Protein AF-A0A093ZW93-F1 (afdb_monomer_lite)

Foldseek 3Di:
DKDKDWDWDQDPVRDTDIDIDIDPDPVVVPPPDPDDDDDDDDDDDDDDDDPPPPPPVVVVVVVVPPDPPPPPFPDFPKKKKWFALDAPNDHDTFDIDIDAEAPWDKFFGDRTWKMKIFTRDLTDDWKKKWFAADRHPDHTQDMWTDDRSDGMGMDTGPDTTGIMIIYGDD

Sequence (170 aa):
SPRYVAYYIKNDNSSFRLISRLFNSTTDFSQRHKINNRPYFLSPTPSFQSIKMLKLAALAALAALTSATVSLAERSGKHFANAYSANSCSGQVLATVHEFGCGGQCHRVSGGHSILLSQEGTGNPKPTAAYYSDENCQHHLGDAGIFKGEHSGCTNSRETFGSFYLYFNC

Structure (mmCIF, N/CA/C/O backbone):
data_AF-A0A093ZW93-F1
#
_entry.id   AF-A0A093ZW93-F1
#
loop_
_atom_site.group_PDB
_atom_site.id
_atom_site.type_symbol
_atom_site.label_atom_id
_atom_site.label_alt_id
_atom_site.label_comp_id
_atom_site.label_asym_id
_atom_site.label_entity_id
_atom_site.label_seq_id
_atom_site.pdbx_PDB_ins_code
_atom_site.Cartn_x
_atom_site.Cartn_y
_atom_site.Cartn_z
_atom_site.occupancy
_atom_site.B_iso_or_equiv
_atom_site.auth_seq_id
_atom_site.auth_comp_id
_atom_site.auth_asym_id
_atom_site.auth_atom_id
_atom_site.pdbx_PDB_model_num
ATOM 1 N N . SER A 1 1 ? -12.867 -24.048 64.614 1.00 50.19 1 SER A N 1
ATOM 2 C CA . SER A 1 1 ? -13.610 -23.031 63.843 1.00 50.19 1 SER A CA 1
ATOM 3 C C . SER A 1 1 ? -13.512 -23.333 62.359 1.00 50.19 1 SER A C 1
ATOM 5 O O . SER A 1 1 ? -12.392 -23.584 61.917 1.00 50.19 1 SER A O 1
ATOM 7 N N . PRO A 1 2 ? -14.630 -23.354 61.609 1.00 44.78 2 PRO A N 1
ATOM 8 C CA . PRO A 1 2 ? -14.613 -23.624 60.171 1.00 44.78 2 PRO A CA 1
ATOM 9 C C . PRO A 1 2 ? -13.798 -22.551 59.443 1.00 44.78 2 PRO A C 1
ATOM 11 O O . PRO A 1 2 ? -13.869 -21.369 59.791 1.00 44.78 2 PRO A O 1
ATOM 14 N N . ARG A 1 3 ? -12.991 -22.967 58.463 1.00 44.44 3 ARG A N 1
ATOM 15 C CA . ARG A 1 3 ? -12.182 -22.061 57.638 1.00 44.44 3 ARG A CA 1
ATOM 16 C C . ARG A 1 3 ? -12.727 -22.080 56.216 1.00 44.44 3 ARG A C 1
ATOM 18 O O . ARG A 1 3 ? -12.927 -23.144 55.636 1.00 44.44 3 ARG A O 1
ATOM 25 N N . TYR A 1 4 ? -12.970 -20.894 55.675 1.00 43.38 4 TYR A N 1
ATOM 26 C CA . TYR A 1 4 ? -13.423 -20.716 54.302 1.00 43.38 4 TYR A CA 1
ATOM 27 C C . TYR A 1 4 ? -12.218 -20.406 53.430 1.00 43.38 4 TYR A C 1
ATOM 29 O O . TYR A 1 4 ? -11.437 -19.509 53.745 1.00 43.38 4 TYR A O 1
ATOM 37 N N . VAL A 1 5 ? -12.081 -21.142 52.333 1.00 48.09 5 VAL A N 1
ATOM 38 C CA . VAL A 1 5 ? -11.111 -20.826 51.288 1.00 48.09 5 VAL A CA 1
ATOM 39 C C . VAL A 1 5 ? -11.896 -20.670 49.998 1.00 48.09 5 VAL A C 1
ATOM 41 O O . VAL A 1 5 ? -12.603 -21.586 49.577 1.00 48.09 5 VAL A O 1
ATOM 44 N N . ALA A 1 6 ? -11.806 -19.485 49.406 1.00 43.06 6 ALA A N 1
ATOM 45 C CA . ALA A 1 6 ? -12.348 -19.198 48.090 1.00 43.06 6 ALA A CA 1
ATOM 46 C C . ALA A 1 6 ? -11.188 -19.137 47.100 1.00 43.06 6 ALA A C 1
ATOM 48 O O . ALA A 1 6 ? -10.167 -18.507 47.376 1.00 43.06 6 ALA A O 1
ATOM 49 N N . TYR A 1 7 ? -11.349 -19.783 45.953 1.00 46.03 7 TYR A N 1
ATOM 50 C CA . TYR A 1 7 ? -10.421 -19.656 44.838 1.00 46.03 7 TYR A CA 1
ATOM 51 C C . TYR A 1 7 ? -11.191 -19.397 43.547 1.00 46.03 7 TYR A C 1
ATOM 53 O O . TYR A 1 7 ? -12.329 -19.840 43.368 1.00 46.03 7 TYR A O 1
ATOM 61 N N . TYR A 1 8 ? -10.544 -18.649 42.659 1.00 43.22 8 TYR A N 1
ATOM 62 C CA . TYR A 1 8 ? -11.042 -18.339 41.329 1.00 43.22 8 TYR A CA 1
ATOM 63 C C . TYR A 1 8 ? -10.338 -19.247 40.334 1.00 43.22 8 TYR A C 1
ATOM 65 O O . TYR A 1 8 ? -9.108 -19.291 40.295 1.00 43.22 8 TYR A O 1
ATOM 73 N N . ILE A 1 9 ? -11.116 -19.961 39.527 1.00 46.81 9 ILE A N 1
ATOM 74 C CA . ILE A 1 9 ? -10.581 -20.727 38.403 1.00 46.81 9 ILE A CA 1
ATOM 75 C C . ILE A 1 9 ? -10.874 -19.924 37.141 1.00 46.81 9 ILE A C 1
ATOM 77 O O . ILE A 1 9 ? -12.030 -19.583 36.872 1.00 46.81 9 ILE A O 1
ATOM 81 N N . LYS A 1 10 ? -9.813 -19.586 36.406 1.00 42.09 10 LYS A N 1
ATOM 82 C CA . LYS A 1 10 ? -9.896 -18.984 35.077 1.00 42.09 10 LYS A CA 1
ATOM 83 C C . LYS A 1 10 ? -10.025 -20.124 34.072 1.00 42.09 10 LYS A C 1
ATOM 85 O O . LYS A 1 10 ? -9.103 -20.924 33.960 1.00 42.09 10 LYS A O 1
ATOM 90 N N . ASN A 1 11 ? -11.153 -20.194 33.374 1.00 45.78 11 ASN A N 1
ATOM 91 C CA . ASN A 1 11 ? -11.301 -21.102 32.238 1.00 45.78 11 ASN A CA 1
ATOM 92 C C . ASN A 1 11 ? -10.850 -20.407 30.946 1.00 45.78 11 ASN A C 1
ATOM 94 O O . ASN A 1 11 ? -10.888 -19.177 30.860 1.00 45.78 11 ASN A O 1
ATOM 98 N N . ASP A 1 12 ? -10.487 -21.199 29.936 1.00 48.62 12 ASP A N 1
ATOM 99 C CA . ASP A 1 12 ? -9.911 -20.741 28.658 1.00 48.62 12 ASP A CA 1
ATOM 100 C C . ASP A 1 12 ? -10.808 -19.761 27.870 1.00 48.62 12 ASP A C 1
ATOM 102 O O . ASP A 1 12 ? -10.327 -19.023 27.018 1.00 48.62 12 ASP A O 1
ATOM 106 N N . ASN A 1 13 ? -12.088 -19.644 28.241 1.00 49.25 13 ASN A N 1
ATOM 107 C CA . ASN A 1 13 ? -13.048 -18.681 27.688 1.00 49.25 13 ASN A CA 1
ATOM 108 C C . ASN A 1 13 ? -13.221 -17.413 28.552 1.00 49.25 13 ASN A C 1
ATOM 110 O O . ASN A 1 13 ? -14.326 -16.877 28.657 1.00 49.25 13 ASN A O 1
ATOM 114 N N . SER A 1 14 ? -12.162 -16.947 29.222 1.00 47.00 14 SER A N 1
ATOM 115 C CA . SER A 1 14 ? -12.121 -15.680 29.989 1.00 47.00 14 SER A CA 1
ATOM 116 C C . SER A 1 14 ? -13.191 -15.512 31.080 1.00 47.00 14 SER A C 1
ATOM 118 O O . SER A 1 14 ? -13.454 -14.404 31.544 1.00 47.00 14 SER A O 1
ATOM 120 N N . SER A 1 15 ? -13.807 -16.605 31.525 1.00 40.78 15 SER A N 1
ATOM 121 C CA . SER A 1 15 ? -14.853 -16.603 32.547 1.00 40.78 15 SER A CA 1
ATOM 122 C C . SER A 1 15 ? -14.290 -17.124 33.868 1.00 40.78 15 SER A C 1
ATOM 124 O O . SER A 1 15 ? -13.656 -18.179 33.922 1.00 40.78 15 SER A O 1
ATOM 126 N N . PHE A 1 16 ? -14.523 -16.370 34.945 1.00 43.34 16 PHE A N 1
ATOM 127 C CA . PHE A 1 16 ? -14.142 -16.756 36.301 1.00 43.34 16 PHE A CA 1
ATOM 128 C C . PHE A 1 16 ? -15.340 -17.393 36.997 1.00 43.34 16 PHE A C 1
ATOM 130 O O . PHE A 1 16 ? -16.406 -16.783 37.095 1.00 43.34 16 PHE A O 1
ATOM 137 N N . ARG A 1 17 ? -15.172 -18.613 37.510 1.00 44.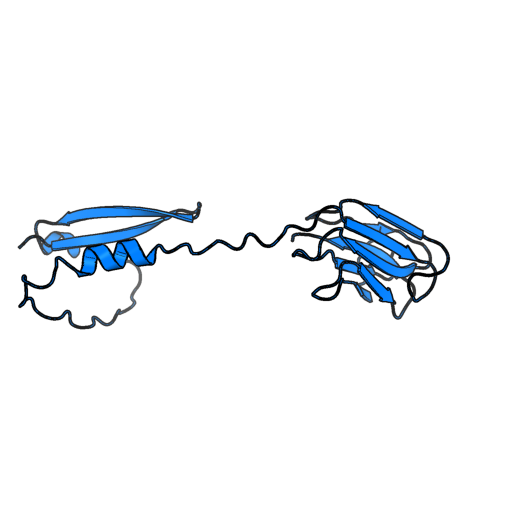94 17 ARG A N 1
ATOM 138 C CA . ARG A 1 17 ? -16.152 -19.222 38.418 1.00 44.94 17 ARG A CA 1
ATOM 139 C C . ARG A 1 17 ? -15.632 -19.147 39.847 1.00 44.94 17 ARG A C 1
ATOM 141 O O . ARG A 1 17 ? -14.532 -19.619 40.132 1.00 44.94 17 ARG A O 1
ATOM 148 N N . LEU A 1 18 ? -16.434 -18.559 40.735 1.00 40.31 18 LEU A N 1
ATOM 149 C CA . LEU A 1 18 ? -16.185 -18.579 42.172 1.00 40.31 18 LEU A CA 1
ATOM 150 C C . LEU A 1 18 ? -16.633 -19.933 42.724 1.00 40.31 18 LEU A C 1
ATOM 152 O O . LEU A 1 18 ? -17.807 -20.290 42.619 1.00 40.31 18 LEU A O 1
ATOM 156 N N . ILE A 1 19 ? -15.705 -20.675 43.323 1.00 48.56 19 ILE A N 1
ATOM 157 C CA . ILE A 1 19 ? -16.024 -21.898 44.056 1.00 48.56 19 ILE A CA 1
ATOM 158 C C . ILE A 1 19 ? -15.677 -21.653 45.519 1.00 48.56 19 ILE A C 1
ATOM 160 O O . ILE A 1 19 ? -14.513 -21.500 45.885 1.00 48.56 19 ILE A O 1
ATOM 164 N N . SER A 1 20 ? -16.701 -21.617 46.365 1.00 44.28 20 SER A N 1
ATOM 165 C CA . SER A 1 20 ? -16.546 -21.592 47.817 1.00 44.28 20 SER A CA 1
ATOM 166 C C . SER A 1 20 ? -16.817 -22.986 48.371 1.00 44.28 20 SER A C 1
ATOM 168 O O . SER A 1 20 ? -17.907 -23.527 48.172 1.00 44.28 20 SER A O 1
ATOM 170 N N . ARG A 1 21 ? -15.850 -23.567 49.088 1.00 49.59 21 ARG A N 1
ATOM 171 C CA . ARG A 1 21 ? -16.062 -24.793 49.871 1.00 49.59 21 ARG A CA 1
ATOM 172 C C . ARG A 1 21 ? -15.809 -24.540 51.351 1.00 49.59 21 ARG A C 1
ATOM 174 O O . ARG A 1 21 ? -14.867 -23.851 51.735 1.00 49.59 21 ARG A O 1
ATOM 181 N N . LEU A 1 22 ? -16.683 -25.126 52.161 1.00 44.44 22 LEU A N 1
ATOM 182 C CA . LEU A 1 22 ? -16.569 -25.204 53.609 1.00 44.44 22 LEU A CA 1
ATOM 183 C C . LEU A 1 22 ? -15.601 -26.329 53.975 1.00 44.44 22 LEU A C 1
ATOM 185 O O . LEU A 1 22 ? -15.840 -27.478 53.608 1.00 44.44 22 LEU A O 1
ATOM 189 N N . PHE A 1 23 ? -14.544 -26.006 54.719 1.00 51.88 23 PHE A N 1
ATOM 190 C CA . PHE A 1 23 ? -13.667 -27.005 55.325 1.00 51.88 23 PHE A CA 1
ATOM 191 C C . PHE A 1 23 ? -13.869 -27.006 56.842 1.00 51.88 23 PHE A C 1
ATOM 193 O O . PHE A 1 23 ? -13.701 -25.983 57.515 1.00 51.88 23 PHE A O 1
ATOM 200 N N . ASN A 1 24 ? -14.234 -28.170 57.384 1.00 43.81 24 ASN A N 1
ATOM 201 C CA . ASN A 1 24 ? -14.542 -28.343 58.807 1.00 43.81 24 ASN A CA 1
ATOM 202 C C . ASN A 1 24 ? -13.312 -28.657 59.681 1.00 43.81 24 ASN A C 1
ATOM 204 O O . ASN A 1 24 ? -13.447 -28.701 60.901 1.00 43.81 24 ASN A O 1
ATOM 208 N N . SER A 1 25 ? -12.114 -28.843 59.108 1.00 47.12 25 SER A N 1
ATOM 209 C CA . SER A 1 25 ? -10.897 -29.156 59.874 1.00 47.12 25 SER A CA 1
ATOM 210 C C . SER A 1 25 ? -9.605 -28.747 59.150 1.00 47.12 25 SER A C 1
ATOM 212 O O . SER A 1 25 ? -9.530 -28.777 57.923 1.00 47.12 25 SER A O 1
ATOM 214 N N . THR A 1 26 ? -8.563 -28.404 59.913 1.00 47.53 26 THR A N 1
ATOM 215 C CA . THR A 1 26 ? -7.206 -28.066 59.438 1.00 47.53 26 THR A CA 1
ATOM 216 C C . THR A 1 26 ? -6.453 -29.241 58.807 1.00 47.53 26 THR A C 1
ATOM 218 O O . THR A 1 26 ? -5.510 -29.010 58.053 1.00 47.53 26 THR A O 1
ATOM 221 N N . THR A 1 27 ? -6.863 -30.487 59.057 1.00 49.25 27 THR A N 1
ATOM 222 C CA . THR A 1 27 ? -6.230 -31.682 58.470 1.00 49.25 27 THR A CA 1
ATOM 223 C C . THR A 1 27 ? -6.555 -31.895 56.987 1.00 49.25 27 THR A C 1
ATOM 225 O O . THR A 1 27 ? -5.763 -32.522 56.289 1.00 49.25 27 THR A O 1
ATOM 228 N N . ASP A 1 28 ? -7.647 -31.319 56.476 1.00 43.47 28 ASP A N 1
ATOM 229 C CA . ASP A 1 28 ? -8.082 -31.485 55.076 1.00 43.47 28 ASP A CA 1
ATOM 230 C C . ASP A 1 28 ? -7.329 -30.549 54.100 1.00 43.47 28 ASP A C 1
ATOM 232 O O . ASP A 1 28 ? -7.237 -30.794 52.900 1.00 43.47 28 ASP A O 1
ATOM 236 N N . PHE A 1 29 ? -6.702 -29.485 54.618 1.00 42.81 29 PHE A N 1
ATOM 237 C CA . PHE A 1 29 ? -5.953 -28.521 53.802 1.00 42.81 29 PHE A CA 1
ATOM 238 C C . PHE A 1 29 ? -4.540 -29.010 53.435 1.00 42.81 29 PHE A C 1
ATOM 240 O O . PHE A 1 29 ? -3.986 -28.615 52.412 1.00 42.81 29 PHE A O 1
ATOM 247 N N . SER A 1 30 ? -3.945 -29.896 54.244 1.00 41.28 30 SER A N 1
ATOM 248 C CA . SER A 1 30 ? -2.531 -30.273 54.093 1.00 41.28 30 SER A CA 1
ATOM 249 C C . SER A 1 30 ? -2.272 -31.406 53.091 1.00 41.28 30 SER A C 1
ATOM 251 O O . SER A 1 30 ? -1.111 -31.646 52.761 1.00 41.28 30 SER A O 1
ATOM 253 N N . GLN A 1 31 ? -3.295 -32.115 52.598 1.00 44.00 31 GLN A N 1
ATOM 254 C CA . GLN A 1 31 ? -3.080 -33.302 51.753 1.00 44.00 31 GLN A CA 1
ATOM 255 C C . GLN A 1 31 ? -3.160 -33.067 50.236 1.00 44.00 31 GLN 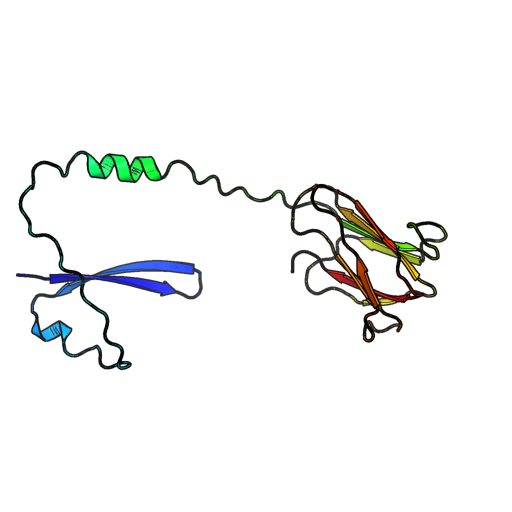A C 1
ATOM 257 O O . GLN A 1 31 ? -2.838 -33.984 49.484 1.00 44.00 31 GLN A O 1
ATOM 262 N N . ARG A 1 32 ? -3.524 -31.874 49.740 1.00 45.84 32 ARG A N 1
ATOM 263 C CA . ARG A 1 32 ? -3.727 -31.667 48.285 1.00 45.84 32 ARG A CA 1
ATOM 264 C C . ARG A 1 32 ? -2.861 -30.626 47.583 1.00 45.84 32 ARG A C 1
ATOM 266 O O . ARG A 1 32 ? -3.122 -30.333 46.423 1.00 45.84 32 ARG A O 1
ATOM 273 N N . HIS A 1 33 ? -1.788 -30.134 48.199 1.00 43.56 33 HIS A N 1
ATOM 274 C CA . HIS A 1 33 ? -0.880 -29.210 47.510 1.00 43.56 33 HIS A CA 1
ATOM 275 C C . HIS A 1 33 ? 0.600 -29.554 47.722 1.00 43.56 33 HIS A C 1
ATOM 277 O O . HIS A 1 33 ? 1.348 -28.824 48.361 1.00 43.56 33 HIS A O 1
ATOM 283 N N . LYS A 1 34 ? 1.038 -30.663 47.111 1.00 40.44 34 LYS A N 1
ATOM 284 C CA . LYS A 1 34 ? 2.414 -30.815 46.609 1.00 40.44 34 LYS A CA 1
ATOM 285 C C . LYS A 1 34 ? 2.393 -30.642 45.092 1.00 40.44 34 LYS A C 1
ATOM 287 O O . LYS A 1 34 ? 2.407 -31.620 44.358 1.00 40.44 34 LYS A O 1
ATOM 292 N N . ILE A 1 35 ? 2.339 -29.397 44.627 1.00 42.41 35 ILE A N 1
ATOM 293 C CA . ILE A 1 35 ? 2.761 -29.050 43.267 1.00 42.41 35 ILE A CA 1
ATOM 294 C C . ILE A 1 35 ? 3.612 -27.779 43.380 1.00 42.41 35 ILE A C 1
ATOM 296 O O . ILE A 1 35 ? 3.106 -26.715 43.718 1.00 42.41 35 ILE A O 1
ATOM 300 N N . ASN A 1 36 ? 4.910 -27.943 43.111 1.00 41.53 36 ASN A N 1
ATOM 301 C CA . ASN A 1 36 ? 5.909 -26.917 42.789 1.00 41.53 36 ASN A CA 1
ATOM 302 C C . ASN A 1 36 ? 6.297 -25.888 43.874 1.00 41.53 36 ASN A C 1
ATOM 304 O O . ASN A 1 36 ? 5.940 -24.719 43.791 1.00 41.53 36 ASN A O 1
ATOM 308 N N . ASN A 1 37 ? 7.134 -26.333 44.825 1.00 42.50 37 ASN A N 1
ATOM 309 C CA . ASN A 1 37 ? 8.228 -25.610 45.513 1.00 42.50 37 ASN A CA 1
ATOM 310 C C . ASN A 1 37 ? 8.394 -24.087 45.257 1.00 42.50 37 ASN A C 1
ATOM 312 O O . ASN A 1 37 ? 9.436 -23.645 44.770 1.00 42.50 37 ASN A O 1
ATOM 316 N N . ARG A 1 38 ? 7.443 -23.240 45.662 1.00 35.12 38 ARG A N 1
ATOM 317 C CA . ARG A 1 38 ? 7.699 -21.799 45.831 1.00 35.12 38 ARG A CA 1
ATOM 318 C C . ARG A 1 38 ? 7.110 -21.301 47.150 1.00 35.12 38 ARG A C 1
ATOM 320 O O . ARG A 1 38 ? 5.928 -21.534 47.397 1.00 35.12 38 ARG A O 1
ATOM 327 N N . PRO A 1 39 ? 7.901 -20.629 48.006 1.00 34.16 39 PRO A N 1
ATOM 328 C CA . PRO A 1 39 ? 7.375 -20.024 49.218 1.00 34.16 39 PRO A CA 1
ATOM 329 C C . PRO A 1 39 ? 6.643 -18.726 48.860 1.00 34.16 39 PRO A C 1
ATOM 331 O O . PRO A 1 39 ? 7.213 -17.833 48.236 1.00 34.16 39 PRO A O 1
ATOM 334 N N . TYR A 1 40 ? 5.384 -18.613 49.277 1.00 38.88 40 TYR A N 1
ATOM 335 C CA . TYR A 1 40 ? 4.659 -17.345 49.288 1.00 38.88 40 TYR A CA 1
ATOM 336 C C . TYR A 1 40 ? 4.694 -16.783 50.711 1.00 38.88 40 TYR A C 1
ATOM 338 O O . TYR A 1 40 ? 4.320 -17.463 51.666 1.00 38.88 40 TYR A O 1
ATOM 346 N N . PHE A 1 41 ? 5.178 -15.547 50.845 1.00 34.12 41 PHE A N 1
ATOM 347 C CA . PHE A 1 41 ? 5.176 -14.795 52.097 1.00 34.12 41 PHE A CA 1
ATOM 348 C C . PHE A 1 41 ? 3.731 -14.467 52.503 1.00 34.12 41 PHE A C 1
ATOM 350 O O . PHE A 1 41 ? 2.985 -13.854 51.741 1.00 34.12 41 PHE A O 1
ATOM 357 N N . LEU A 1 42 ? 3.342 -14.873 53.712 1.00 37.91 42 LEU A N 1
ATOM 358 C CA . LEU A 1 42 ? 2.083 -14.494 54.354 1.00 37.91 42 LEU A CA 1
ATOM 359 C C . LEU A 1 42 ? 2.238 -13.101 54.977 1.00 37.91 42 LEU A C 1
ATOM 361 O O . LEU A 1 42 ? 3.016 -12.925 55.912 1.00 37.91 42 LEU A O 1
ATOM 365 N N . SER A 1 43 ? 1.477 -12.118 54.501 1.00 37.25 43 SER A N 1
ATOM 366 C CA . SER A 1 43 ? 1.237 -10.880 55.249 1.00 37.25 43 SER A CA 1
ATOM 367 C C . SER A 1 43 ? 0.205 -11.136 56.361 1.00 37.25 43 SER A C 1
ATOM 369 O O . SER A 1 43 ? -0.800 -11.804 56.096 1.00 37.25 43 SER A O 1
ATOM 371 N N . PRO A 1 44 ? 0.393 -10.612 57.584 1.00 38.25 44 PRO A N 1
ATOM 372 C CA . PRO A 1 44 ? -0.534 -10.844 58.686 1.00 38.25 44 PRO A CA 1
ATOM 373 C C . PRO A 1 44 ? -1.873 -10.128 58.457 1.00 38.25 44 PRO A C 1
ATOM 375 O O . PRO A 1 44 ? -1.928 -8.935 58.165 1.00 38.25 44 PRO A O 1
ATOM 378 N N . THR A 1 45 ? -2.966 -10.871 58.617 1.00 48.06 45 THR A N 1
ATOM 379 C CA . THR A 1 45 ? -4.333 -10.337 58.675 1.00 48.06 45 THR A CA 1
ATOM 380 C C . THR A 1 45 ? -4.555 -9.541 59.966 1.00 48.06 45 THR A C 1
ATOM 382 O O . THR A 1 45 ? -4.193 -10.045 61.034 1.00 48.06 45 THR A O 1
ATOM 385 N N . PRO A 1 46 ? -5.203 -8.361 59.920 1.00 37.72 46 PRO A N 1
ATOM 386 C CA . PRO A 1 46 ? -5.599 -7.635 61.121 1.00 37.72 46 PRO A CA 1
ATOM 387 C C . PRO A 1 46 ? -6.712 -8.375 61.880 1.00 37.72 46 PRO A C 1
ATOM 389 O O . PRO A 1 46 ? -7.582 -9.022 61.291 1.00 37.72 46 PRO A O 1
ATOM 392 N N . SER A 1 47 ? -6.659 -8.293 63.208 1.00 45.03 47 SER A N 1
ATOM 393 C CA . SER A 1 47 ? -7.578 -8.945 64.136 1.00 45.03 47 SER A CA 1
ATOM 394 C C . SER A 1 47 ? -8.935 -8.235 64.223 1.00 45.03 47 SER A C 1
ATOM 396 O O . SER A 1 47 ? -9.062 -7.015 64.136 1.00 45.03 47 SER A O 1
ATOM 398 N N . PHE A 1 48 ? -9.973 -9.052 6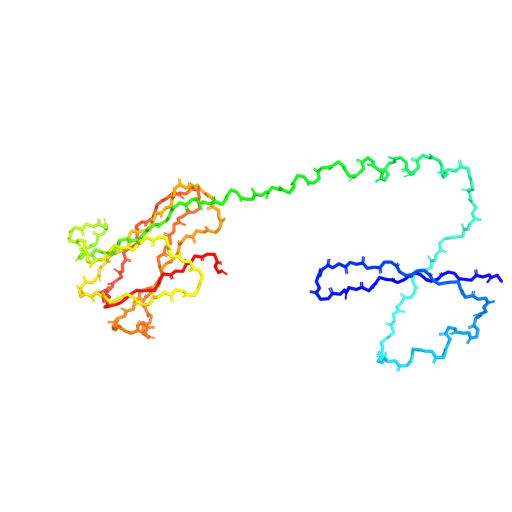4.404 1.00 47.44 48 PHE A N 1
ATOM 399 C CA . PHE A 1 48 ? -11.380 -8.678 64.512 1.00 47.44 48 PHE A CA 1
ATOM 400 C C . PHE A 1 48 ? -11.682 -7.918 65.817 1.00 47.44 48 PHE A C 1
ATOM 402 O O . PHE A 1 48 ? -11.994 -8.529 66.835 1.00 47.44 48 PHE A O 1
ATOM 409 N N . GLN A 1 49 ? -11.699 -6.587 65.769 1.00 43.72 49 GLN A N 1
ATOM 410 C CA . GLN A 1 49 ? -12.533 -5.769 66.658 1.00 43.72 49 GLN A CA 1
ATOM 411 C C . GLN A 1 49 ? -13.066 -4.545 65.907 1.00 43.72 49 GLN A C 1
ATOM 413 O O . GLN A 1 49 ? -12.437 -3.495 65.901 1.00 43.72 49 GLN A O 1
ATOM 418 N N . SER A 1 50 ? -14.232 -4.683 65.264 1.00 42.25 50 SER A N 1
ATOM 419 C CA . SER A 1 50 ? -15.235 -3.608 65.100 1.00 42.25 50 SER A CA 1
ATOM 420 C C . SER A 1 50 ? -16.348 -4.037 64.143 1.00 42.25 50 SER A C 1
ATOM 422 O O . SER A 1 50 ? -16.363 -3.706 62.962 1.00 42.25 50 SER A O 1
ATOM 424 N N . ILE A 1 51 ? -17.340 -4.751 64.675 1.00 43.97 51 ILE A N 1
ATOM 425 C CA . ILE A 1 51 ? -18.537 -5.203 63.939 1.00 43.97 51 ILE A CA 1
ATOM 426 C C . ILE A 1 51 ? -19.573 -4.060 63.748 1.00 43.97 51 ILE A C 1
ATOM 428 O O . ILE A 1 51 ? -20.677 -4.284 63.268 1.00 43.97 51 I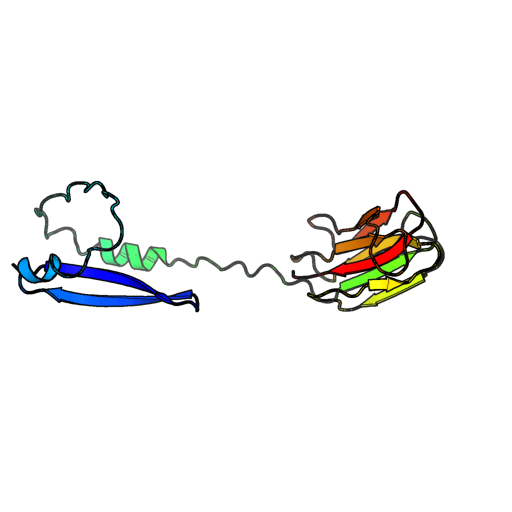LE A O 1
ATOM 432 N N . LYS A 1 52 ? -19.245 -2.793 64.049 1.00 40.34 52 LYS A N 1
ATOM 433 C CA . LYS A 1 52 ? -20.186 -1.657 63.900 1.00 40.34 52 LYS A CA 1
ATOM 434 C C . LYS A 1 52 ? -19.960 -0.733 62.697 1.00 40.34 52 LYS A C 1
ATOM 436 O O . LYS A 1 52 ? -20.721 0.212 62.535 1.00 40.34 52 LYS A O 1
ATOM 441 N N . MET A 1 53 ? -19.006 -1.020 61.812 1.00 44.50 53 MET A N 1
ATOM 442 C CA . MET A 1 53 ? -18.745 -0.191 60.617 1.00 44.50 53 MET A CA 1
ATOM 443 C C . MET A 1 53 ? -18.962 -0.928 59.286 1.00 44.50 53 MET A C 1
ATOM 445 O O . MET A 1 53 ? -18.469 -0.506 58.247 1.00 44.50 53 MET A O 1
ATOM 449 N N . LEU A 1 54 ? -19.725 -2.027 59.280 1.00 40.94 54 LEU A N 1
ATOM 450 C CA . LEU A 1 54 ? -19.908 -2.865 58.085 1.00 40.94 54 LEU A CA 1
ATOM 451 C C . LEU A 1 54 ? -21.271 -2.706 57.386 1.00 40.94 54 LEU A C 1
ATOM 453 O O . LEU A 1 54 ? -21.708 -3.613 56.685 1.00 40.94 54 LEU A O 1
ATOM 457 N N . LYS A 1 55 ? -21.961 -1.571 57.564 1.00 39.22 55 LYS A N 1
ATOM 458 C CA . LYS A 1 55 ? -23.176 -1.248 56.784 1.00 39.22 55 LYS A CA 1
ATOM 459 C C . LYS A 1 55 ? -23.026 -0.087 55.798 1.00 39.22 55 LYS A C 1
ATOM 461 O O . LYS A 1 55 ? -23.905 0.071 54.962 1.00 39.22 55 LYS A O 1
ATOM 466 N N . LEU A 1 56 ? -21.919 0.662 55.819 1.00 39.28 56 LEU A N 1
ATOM 467 C CA . LEU A 1 56 ? -21.664 1.713 54.817 1.00 39.28 56 LEU A CA 1
ATOM 468 C C . LEU A 1 56 ? -20.701 1.290 53.694 1.00 39.28 56 LEU A C 1
ATOM 470 O O . LEU A 1 56 ? -20.773 1.839 52.601 1.00 39.28 56 LEU A O 1
ATOM 474 N N . ALA A 1 57 ? -19.847 0.284 53.901 1.00 44.12 57 ALA A N 1
ATOM 475 C CA . ALA A 1 57 ? -18.875 -0.125 52.880 1.00 44.12 57 ALA A CA 1
ATOM 476 C C . ALA A 1 57 ? -19.489 -0.951 51.727 1.00 44.12 57 ALA A C 1
ATOM 478 O O . ALA A 1 57 ? -18.940 -0.980 50.629 1.00 44.12 57 ALA A O 1
ATOM 479 N N . ALA A 1 58 ? -20.645 -1.591 51.944 1.00 40.38 58 ALA A N 1
ATOM 480 C CA . ALA A 1 58 ? -21.317 -2.386 50.913 1.00 40.38 58 ALA A CA 1
ATOM 481 C C . ALA A 1 58 ? -22.064 -1.529 49.872 1.00 40.38 58 ALA A C 1
ATOM 483 O O . ALA A 1 58 ? -22.207 -1.960 48.731 1.00 40.38 58 ALA A O 1
ATOM 484 N N . LEU A 1 59 ? -22.490 -0.305 50.221 1.00 39.09 59 LEU A N 1
ATOM 485 C CA . LEU A 1 59 ? -23.055 0.635 49.241 1.00 39.09 59 LEU A CA 1
ATOM 486 C C . LEU A 1 59 ? -21.970 1.343 48.414 1.00 39.09 59 LEU A C 1
ATOM 488 O O . LEU A 1 59 ? -22.206 1.661 47.252 1.00 39.09 59 LEU A O 1
ATOM 492 N N . ALA A 1 60 ? -20.769 1.539 48.966 1.00 43.91 60 ALA A N 1
ATOM 493 C CA . ALA A 1 60 ? -19.645 2.113 48.222 1.00 43.91 60 ALA A CA 1
ATOM 494 C C . ALA A 1 60 ? -19.102 1.153 47.145 1.00 43.91 60 ALA A C 1
ATOM 496 O O . ALA A 1 60 ? -18.651 1.595 46.092 1.00 43.91 60 ALA A O 1
ATOM 497 N N . ALA A 1 61 ? -19.201 -0.162 47.368 1.00 42.53 61 ALA A N 1
ATOM 498 C CA . ALA A 1 61 ? -18.773 -1.167 46.396 1.00 42.53 61 ALA A CA 1
ATOM 499 C C . ALA A 1 61 ? -19.752 -1.344 45.215 1.00 42.53 61 ALA A C 1
ATOM 501 O O . ALA A 1 61 ? -19.317 -1.733 44.135 1.00 42.53 61 ALA A O 1
ATOM 502 N N . LEU A 1 62 ? -21.045 -1.023 45.382 1.00 38.31 62 LEU A N 1
ATOM 503 C CA . LEU A 1 62 ? -22.000 -0.966 44.263 1.00 38.31 62 LEU A CA 1
ATOM 504 C C . LEU A 1 62 ? -21.947 0.366 43.499 1.00 38.31 62 LEU A C 1
ATOM 506 O O . LEU A 1 62 ? -22.231 0.383 42.306 1.00 38.31 62 LEU A O 1
ATOM 510 N N . ALA A 1 63 ? -21.541 1.462 44.147 1.00 41.16 63 ALA A N 1
ATOM 511 C CA . ALA A 1 63 ? -21.334 2.749 43.481 1.00 41.16 63 ALA A CA 1
ATOM 512 C C . ALA A 1 63 ? -20.030 2.804 42.661 1.00 41.16 63 ALA A C 1
ATOM 514 O O . ALA A 1 63 ? -19.914 3.628 41.765 1.00 41.16 63 ALA A O 1
ATOM 515 N N . ALA A 1 64 ? -19.063 1.917 42.919 1.00 42.84 64 ALA A N 1
ATOM 516 C CA . ALA A 1 64 ? -17.821 1.823 42.144 1.00 42.84 64 ALA A CA 1
ATOM 517 C C . ALA A 1 64 ? -17.954 1.008 40.838 1.00 42.84 64 ALA A C 1
ATOM 519 O O . ALA A 1 64 ? -17.012 0.951 40.054 1.00 42.84 64 ALA A O 1
ATOM 520 N N . LEU A 1 65 ? -19.132 0.430 40.564 1.00 43.06 65 LEU A N 1
ATOM 521 C CA . LEU A 1 65 ? -19.548 0.041 39.210 1.00 43.06 65 LEU A CA 1
ATOM 522 C C . LEU A 1 65 ? -20.197 1.225 38.474 1.00 43.06 65 LEU A C 1
ATOM 524 O O . LEU A 1 65 ? -21.060 1.040 37.616 1.00 43.06 65 LEU A O 1
ATOM 528 N N . THR A 1 66 ? -19.787 2.460 38.777 1.00 45.00 66 THR A N 1
ATOM 529 C CA . THR A 1 66 ? -19.922 3.575 37.840 1.00 45.00 66 THR A CA 1
ATOM 530 C C . THR A 1 66 ? -19.163 3.207 36.582 1.00 45.00 66 THR A C 1
ATOM 532 O O . THR A 1 66 ? -17.960 3.433 36.485 1.00 45.00 66 THR A O 1
ATOM 535 N N . SER A 1 67 ? -19.898 2.577 35.668 1.00 48.97 67 SER A N 1
ATOM 536 C CA . SER A 1 67 ? -19.763 2.698 34.232 1.00 48.97 67 SER A CA 1
ATOM 537 C C . SER A 1 67 ? -18.314 2.935 33.824 1.00 48.97 67 SER A C 1
ATOM 539 O O . SER A 1 67 ? -17.937 4.034 33.421 1.00 48.97 67 SER A O 1
ATOM 541 N N . ALA A 1 68 ? -17.486 1.893 33.935 1.00 46.44 68 ALA A N 1
ATOM 542 C CA . ALA A 1 68 ? -16.401 1.766 32.984 1.00 46.44 68 ALA A CA 1
ATOM 543 C C . ALA A 1 68 ? -17.113 1.634 31.639 1.00 46.44 68 ALA A C 1
ATOM 545 O O . ALA A 1 68 ? -17.479 0.536 31.219 1.00 46.44 68 ALA A O 1
ATOM 546 N N . THR A 1 69 ? -17.440 2.779 31.043 1.00 43.84 69 THR A N 1
ATOM 547 C CA . THR A 1 69 ? -17.839 2.883 29.659 1.00 43.84 69 THR A CA 1
ATOM 548 C C . THR A 1 69 ? -16.704 2.208 28.923 1.00 43.84 69 THR A C 1
ATOM 550 O O . THR A 1 69 ? -15.598 2.736 28.814 1.00 43.84 69 THR A O 1
ATOM 553 N N . VAL A 1 70 ? -16.933 0.957 28.527 1.00 47.06 70 VAL A N 1
ATOM 554 C CA . VAL A 1 70 ? -16.069 0.285 27.578 1.00 47.06 70 VAL A CA 1
ATOM 555 C C . VAL A 1 70 ? -16.172 1.178 26.359 1.00 47.06 70 VAL A C 1
ATOM 557 O O . VAL A 1 70 ? -17.187 1.165 25.664 1.00 47.06 70 VAL A O 1
ATOM 560 N N . SER A 1 71 ? -15.185 2.057 26.195 1.00 46.88 71 SER A N 1
ATOM 561 C CA . SER A 1 71 ? -15.030 2.856 24.997 1.00 46.88 71 SER A CA 1
ATOM 562 C C . SER A 1 71 ? -14.759 1.837 23.906 1.00 46.88 71 SER A C 1
ATOM 564 O O . SER A 1 71 ? -13.630 1.381 23.720 1.00 46.88 71 SER A O 1
ATOM 566 N N . LEU A 1 72 ? -15.841 1.359 23.292 1.00 52.06 72 LEU A N 1
ATOM 567 C CA . LEU A 1 72 ? -15.800 0.601 22.061 1.00 52.06 72 LEU A CA 1
ATOM 568 C C . LEU A 1 72 ? -15.150 1.562 21.080 1.00 52.06 72 LEU A C 1
ATOM 570 O O . LEU A 1 72 ? -15.797 2.498 20.614 1.00 52.06 72 LEU A O 1
ATOM 574 N N . ALA A 1 73 ? -13.841 1.390 20.877 1.00 58.88 73 ALA A N 1
ATOM 575 C CA . ALA A 1 73 ? -13.112 2.144 19.880 1.00 58.88 73 ALA A CA 1
ATOM 576 C C . ALA A 1 73 ? -13.925 2.058 18.590 1.00 58.88 73 ALA A C 1
ATOM 578 O O . ALA A 1 73 ? -14.311 0.960 18.178 1.00 58.88 73 ALA A O 1
ATOM 579 N N . GLU A 1 74 ? -14.253 3.217 18.023 1.00 56.06 74 GLU A N 1
ATOM 580 C CA . GLU A 1 74 ? -15.011 3.296 16.785 1.00 56.06 74 GLU A CA 1
ATOM 581 C C . GLU A 1 74 ? -14.330 2.376 15.770 1.00 56.06 74 GLU A C 1
ATOM 583 O O . GLU A 1 74 ? -13.143 2.541 15.476 1.00 56.06 74 GLU A O 1
ATOM 588 N N . ARG A 1 75 ? -15.034 1.339 15.308 1.00 60.72 75 ARG A N 1
ATOM 589 C CA . ARG A 1 75 ? -14.499 0.478 14.256 1.00 60.72 75 ARG A CA 1
ATOM 590 C C . ARG A 1 75 ? -14.648 1.266 12.972 1.00 60.72 75 ARG A C 1
ATOM 592 O O . ARG A 1 75 ? -15.767 1.587 12.579 1.00 60.72 75 ARG A O 1
ATOM 599 N N . SER A 1 76 ? -13.520 1.610 12.361 1.00 64.94 76 SER A N 1
ATOM 600 C CA . SER A 1 76 ? -13.542 2.269 11.063 1.00 64.94 76 SER A CA 1
ATOM 601 C C . SER A 1 76 ? -14.268 1.370 10.059 1.00 64.94 76 SER A C 1
ATOM 603 O O . SER A 1 76 ? -14.068 0.156 10.080 1.00 64.94 76 SER A O 1
ATOM 605 N N . GLY A 1 77 ? -15.137 1.974 9.245 1.00 74.56 77 GLY A N 1
ATOM 606 C CA . GLY A 1 77 ? -15.952 1.297 8.239 1.00 74.56 77 GLY A CA 1
ATOM 607 C C . GLY A 1 77 ? -15.132 0.796 7.051 1.00 74.56 77 GLY A C 1
ATOM 608 O O . GLY A 1 77 ? -14.110 0.121 7.211 1.00 74.56 77 GLY A O 1
ATOM 609 N N . LYS A 1 78 ? -15.584 1.130 5.842 1.00 85.31 78 LYS A N 1
ATOM 610 C CA . LYS A 1 78 ? -14.939 0.661 4.614 1.00 85.31 78 LYS A CA 1
ATOM 611 C C . LYS A 1 78 ? -13.484 1.110 4.527 1.00 85.31 78 LYS A C 1
ATOM 613 O O . LYS A 1 78 ? -13.144 2.206 4.978 1.00 85.31 78 LYS A O 1
ATOM 618 N N . HIS A 1 79 ? -12.630 0.283 3.943 1.00 88.38 79 HIS A N 1
ATOM 619 C CA . HIS A 1 79 ? -11.204 0.567 3.776 1.00 88.38 79 HIS A CA 1
ATOM 620 C C . HIS A 1 79 ? -10.734 0.137 2.393 1.00 88.38 79 HIS A C 1
ATOM 622 O O . HIS A 1 79 ? -11.205 -0.850 1.824 1.00 88.38 79 HIS A O 1
ATOM 628 N N . PHE A 1 80 ? -9.817 0.913 1.829 1.00 92.88 80 PHE A N 1
ATOM 629 C CA . PHE A 1 80 ? -9.299 0.672 0.494 1.00 92.88 80 PHE A CA 1
ATOM 630 C C . PHE A 1 80 ? -7.822 1.034 0.379 1.00 92.88 80 PHE A C 1
ATOM 632 O O . PHE A 1 80 ? -7.282 1.820 1.162 1.00 92.88 80 PHE A O 1
ATOM 639 N N . ALA A 1 81 ? -7.181 0.440 -0.620 1.00 96.12 81 ALA A N 1
ATOM 640 C CA . ALA A 1 81 ? -5.793 0.668 -0.965 1.00 96.12 81 ALA A CA 1
ATOM 641 C C . ALA A 1 81 ? -5.651 0.865 -2.475 1.00 96.12 81 ALA A C 1
ATOM 643 O O . ALA A 1 81 ? -6.191 0.073 -3.248 1.00 96.12 81 ALA A O 1
ATOM 644 N N . ASN A 1 82 ? -4.883 1.874 -2.883 1.00 98.00 82 ASN A N 1
ATOM 645 C CA . ASN A 1 82 ? -4.473 2.072 -4.270 1.00 98.00 82 ASN A CA 1
ATOM 646 C C . ASN A 1 82 ? -2.949 2.059 -4.372 1.00 98.00 82 ASN A C 1
ATOM 648 O O . ASN A 1 82 ? -2.283 2.817 -3.668 1.00 98.00 82 ASN A O 1
ATOM 652 N N . ALA A 1 83 ? -2.407 1.254 -5.283 1.00 97.94 83 ALA A N 1
ATOM 653 C CA . ALA A 1 83 ? -1.001 1.318 -5.672 1.00 97.94 83 ALA A CA 1
ATOM 654 C C . ALA A 1 83 ? -0.844 2.203 -6.913 1.00 97.94 83 ALA A C 1
ATOM 656 O O . ALA A 1 83 ? -1.636 2.101 -7.852 1.00 97.94 83 ALA A O 1
ATOM 657 N N . TYR A 1 84 ? 0.187 3.043 -6.933 1.00 98.56 84 TYR A N 1
ATOM 658 C CA . TYR A 1 84 ? 0.423 4.035 -7.980 1.00 98.56 84 TYR A CA 1
ATOM 659 C C . TYR A 1 84 ? 1.787 3.866 -8.645 1.00 98.56 84 TYR A C 1
ATOM 661 O O . TYR A 1 84 ? 2.764 3.480 -7.999 1.00 98.56 84 TYR A O 1
ATOM 669 N N . SER A 1 85 ? 1.855 4.221 -9.929 1.00 98.31 85 SER A N 1
ATOM 670 C CA . SER A 1 85 ? 3.069 4.157 -10.752 1.00 98.31 85 SER A CA 1
ATOM 671 C C . SER A 1 85 ? 4.060 5.302 -10.514 1.00 98.31 85 SER A C 1
ATOM 673 O O . SER A 1 85 ? 5.115 5.333 -11.140 1.00 98.31 85 SER A O 1
ATOM 675 N N . ALA A 1 86 ? 3.723 6.285 -9.679 1.00 98.19 86 ALA A N 1
ATOM 676 C CA . ALA A 1 86 ? 4.600 7.399 -9.339 1.00 98.19 86 ALA A CA 1
ATOM 677 C C . ALA A 1 86 ? 4.522 7.728 -7.844 1.00 98.19 86 ALA A C 1
ATOM 679 O O . ALA A 1 86 ? 3.706 7.179 -7.101 1.00 98.19 86 ALA A O 1
ATOM 680 N N . ASN A 1 87 ? 5.396 8.627 -7.396 1.00 97.94 87 ASN A N 1
ATOM 681 C CA . ASN A 1 87 ? 5.403 9.118 -6.023 1.00 97.94 87 ASN A CA 1
ATOM 682 C C . ASN A 1 87 ? 4.183 10.004 -5.731 1.00 97.94 87 ASN A C 1
ATOM 684 O O . ASN A 1 87 ? 3.516 10.515 -6.630 1.00 97.94 87 ASN A O 1
ATOM 688 N N . SER A 1 88 ? 3.924 10.211 -4.447 1.00 97.31 88 SER A N 1
ATOM 689 C CA . SER A 1 88 ? 2.857 11.046 -3.899 1.00 97.31 88 SER A CA 1
ATOM 690 C C . SER A 1 88 ? 1.462 10.613 -4.354 1.00 97.31 88 SER A C 1
ATOM 692 O O . SER A 1 88 ? 0.595 11.458 -4.564 1.00 97.31 88 SER A O 1
ATOM 694 N N . CYS A 1 89 ? 1.257 9.301 -4.522 1.00 97.25 89 CYS A N 1
ATOM 695 C CA . CYS A 1 89 ? -0.009 8.690 -4.930 1.00 97.25 89 CYS A CA 1
ATOM 696 C C . CYS A 1 89 ? -0.570 9.316 -6.210 1.00 97.25 89 CYS A C 1
ATOM 698 O O . CYS A 1 89 ? -1.755 9.630 -6.315 1.00 97.25 89 CYS A O 1
ATOM 700 N N . SER A 1 90 ? 0.330 9.530 -7.171 1.00 97.75 90 SER A N 1
ATOM 701 C CA . SER A 1 90 ? 0.056 10.155 -8.461 1.00 97.75 90 SER A CA 1
ATOM 702 C C . SER A 1 90 ? 0.370 9.206 -9.620 1.00 97.75 90 SER A C 1
ATOM 704 O O . SER A 1 90 ? 0.913 8.117 -9.433 1.00 97.75 90 SER A O 1
ATOM 706 N N . GLY A 1 91 ? 0.030 9.613 -10.842 1.00 96.75 91 GLY A N 1
ATOM 707 C CA . GLY A 1 91 ? 0.212 8.779 -12.027 1.00 96.75 91 GLY A CA 1
ATOM 708 C C . GLY A 1 91 ? -0.876 7.715 -12.169 1.00 96.75 91 GLY A C 1
ATOM 709 O O . GLY A 1 91 ? -2.018 7.916 -11.752 1.00 96.75 91 GLY A O 1
ATOM 710 N N . GLN A 1 92 ? -0.532 6.597 -12.807 1.00 98.00 92 GLN A N 1
ATOM 7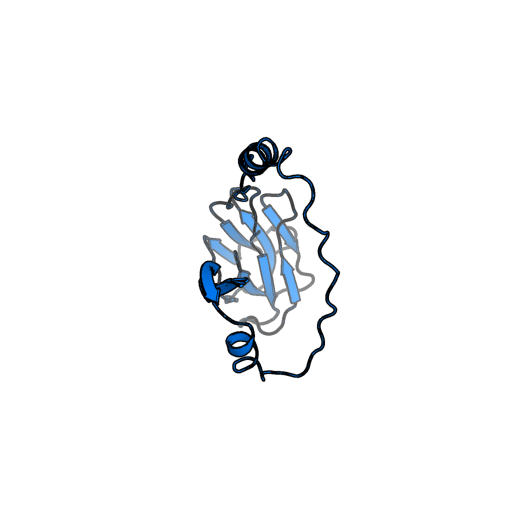11 C CA . GLN A 1 92 ? -1.480 5.523 -13.084 1.00 98.00 92 GLN A CA 1
ATOM 712 C C . GLN A 1 92 ? -1.761 4.709 -11.818 1.00 98.00 92 GLN A C 1
ATOM 714 O O . GLN A 1 92 ? -0.839 4.326 -11.097 1.00 98.00 92 GLN A O 1
ATOM 719 N N . VAL A 1 93 ? -3.036 4.387 -11.592 1.00 98.12 93 VAL A N 1
ATOM 720 C CA . VAL A 1 93 ? -3.445 3.394 -10.593 1.00 98.12 93 VAL A CA 1
ATOM 721 C C . VAL A 1 93 ? -3.134 1.999 -11.136 1.00 98.12 93 VAL A C 1
ATOM 723 O O . VAL A 1 93 ? -3.672 1.591 -12.165 1.00 98.12 93 VAL A O 1
ATOM 726 N N . LEU A 1 94 ? -2.246 1.282 -10.453 1.00 97.94 94 LEU A N 1
ATOM 727 C CA . LEU A 1 94 ? -1.793 -0.063 -10.820 1.00 97.94 94 LEU A CA 1
ATOM 728 C C . LEU A 1 94 ? -2.679 -1.154 -10.220 1.00 97.94 94 LEU A C 1
ATOM 730 O O . LEU A 1 94 ? -2.870 -2.205 -10.824 1.00 97.94 94 LEU A O 1
ATOM 734 N N . ALA A 1 95 ? -3.208 -0.904 -9.024 1.00 97.38 95 ALA A N 1
ATOM 735 C CA . ALA A 1 95 ? -4.126 -1.796 -8.339 1.00 97.38 95 ALA A CA 1
ATOM 736 C C . ALA A 1 95 ? -5.031 -0.996 -7.405 1.00 97.38 95 ALA A C 1
ATOM 738 O O . ALA A 1 95 ? -4.587 -0.020 -6.799 1.00 97.38 95 ALA A O 1
ATOM 739 N N . THR A 1 96 ? -6.266 -1.469 -7.255 1.00 96.44 96 THR A N 1
ATOM 740 C CA . THR A 1 96 ? -7.239 -0.988 -6.274 1.00 96.44 96 THR A CA 1
ATOM 741 C C . THR A 1 96 ? -7.797 -2.190 -5.531 1.00 96.44 96 THR A C 1
ATOM 743 O O . THR A 1 96 ? -8.269 -3.141 -6.155 1.00 96.44 96 THR A O 1
ATOM 746 N N . VAL A 1 97 ? -7.739 -2.155 -4.203 1.00 94.62 97 VAL A N 1
ATOM 747 C CA . VAL A 1 97 ? -8.245 -3.221 -3.332 1.00 94.62 97 VAL A CA 1
ATOM 748 C C . VAL A 1 97 ? -9.184 -2.612 -2.300 1.00 94.62 97 VAL A C 1
ATOM 750 O O . VAL A 1 97 ? -8.864 -1.589 -1.700 1.00 94.62 97 VAL A O 1
ATOM 753 N N . HIS A 1 98 ? -10.331 -3.250 -2.086 1.00 92.25 98 HIS A N 1
ATOM 754 C CA . HIS A 1 98 ? -11.350 -2.837 -1.122 1.00 92.25 98 HIS A CA 1
ATOM 755 C C . HIS A 1 98 ? -11.569 -3.934 -0.078 1.00 92.25 98 HIS A C 1
ATOM 757 O O . HIS A 1 98 ? -11.450 -5.113 -0.406 1.00 92.25 98 HIS A O 1
ATOM 763 N N . GLU A 1 99 ? -11.944 -3.543 1.141 1.00 87.06 99 GLU A N 1
ATOM 764 C CA . GLU A 1 99 ? -12.426 -4.438 2.204 1.00 87.06 99 GLU A CA 1
ATOM 765 C C . GLU A 1 99 ? -11.492 -5.630 2.516 1.00 87.06 99 GLU A C 1
ATOM 767 O O . GLU A 1 99 ? -11.917 -6.786 2.563 1.00 87.06 99 GLU A O 1
ATOM 772 N N . PHE A 1 100 ? -10.199 -5.362 2.717 1.00 88.19 100 PHE A N 1
ATOM 773 C CA . PHE A 1 100 ? -9.203 -6.370 3.092 1.00 88.19 100 PHE A CA 1
ATOM 774 C C . PHE A 1 100 ? -9.120 -6.576 4.613 1.00 88.19 100 PHE A C 1
ATOM 776 O O . PHE A 1 100 ? -8.982 -5.636 5.380 1.00 88.19 100 PHE A O 1
ATOM 783 N N . GLY A 1 101 ? -9.154 -7.828 5.068 1.00 84.19 101 GLY A N 1
ATOM 784 C CA . GLY A 1 101 ? -9.174 -8.165 6.495 1.00 84.19 101 GLY A CA 1
ATOM 785 C C . GLY A 1 101 ? -7.878 -8.773 7.029 1.00 84.19 101 GLY A C 1
ATOM 786 O O . GLY A 1 101 ? -6.784 -8.576 6.496 1.00 84.19 101 GLY A O 1
ATOM 787 N N . CYS A 1 102 ? -8.032 -9.556 8.099 1.00 76.44 102 CYS A N 1
ATOM 788 C CA . CYS A 1 102 ? -6.932 -10.306 8.676 1.00 76.44 102 CYS A CA 1
ATOM 789 C C . CYS A 1 102 ? -6.643 -11.580 7.869 1.00 76.44 102 CYS A C 1
ATOM 791 O O . CYS A 1 102 ? -7.571 -12.258 7.429 1.00 76.44 102 CYS A O 1
ATOM 793 N N . GLY A 1 103 ? -5.360 -11.898 7.673 1.00 74.12 103 GLY A N 1
ATOM 794 C CA . GLY A 1 103 ? -4.917 -12.944 6.742 1.00 74.12 103 GLY A CA 1
ATOM 795 C C . GLY A 1 103 ? -4.699 -12.427 5.320 1.00 74.12 103 GLY A C 1
ATOM 796 O O . GLY A 1 103 ? -5.098 -13.091 4.371 1.00 74.12 103 GLY A O 1
ATOM 797 N N . GLY A 1 104 ? -4.106 -11.234 5.208 1.00 72.38 104 GLY A N 1
ATOM 798 C CA . GLY A 1 104 ? -3.871 -10.475 3.982 1.00 72.38 104 GLY A CA 1
ATOM 799 C C . GLY A 1 104 ? -3.479 -11.262 2.727 1.00 72.38 104 GLY A C 1
ATOM 800 O O . GLY A 1 104 ? -2.992 -12.395 2.761 1.00 72.38 104 GLY A O 1
ATOM 801 N N . GLN A 1 105 ? -3.674 -10.630 1.576 1.00 84.38 105 GLN A N 1
ATOM 802 C CA . GLN A 1 105 ? -3.315 -11.201 0.282 1.00 84.38 105 GLN A CA 1
ATOM 803 C C . GLN A 1 105 ? -2.135 -10.440 -0.317 1.00 84.38 105 GLN A C 1
ATOM 805 O O . GLN A 1 105 ? -2.025 -9.223 -0.176 1.00 84.38 105 GLN A O 1
ATOM 810 N N . CYS A 1 106 ? -1.246 -11.179 -0.981 1.00 94.19 106 CYS A N 1
ATOM 811 C CA . CYS A 1 106 ? -0.186 -10.590 -1.785 1.00 94.19 106 CYS A CA 1
ATOM 812 C C . CYS A 1 106 ? -0.758 -10.164 -3.141 1.00 94.19 106 CYS A C 1
ATOM 814 O O . CYS A 1 106 ? -1.331 -10.983 -3.863 1.00 94.19 106 CYS A O 1
ATOM 816 N N . HIS A 1 107 ? -0.585 -8.896 -3.492 1.00 96.50 107 HIS A N 1
ATOM 817 C CA . HIS A 1 107 ? -1.048 -8.303 -4.739 1.00 96.50 107 HIS A CA 1
ATOM 818 C C . HIS A 1 107 ? 0.146 -7.938 -5.614 1.00 96.50 107 HIS A C 1
ATOM 820 O O . HIS A 1 107 ? 1.021 -7.179 -5.203 1.00 96.50 107 HIS A O 1
ATOM 826 N N . ARG A 1 108 ? 0.170 -8.470 -6.837 1.00 97.62 108 ARG A N 1
ATOM 827 C CA . ARG A 1 108 ? 1.207 -8.194 -7.836 1.00 97.62 108 ARG A CA 1
ATOM 828 C C . ARG A 1 108 ? 0.928 -6.895 -8.571 1.00 97.62 108 ARG A C 1
ATOM 830 O O . ARG A 1 108 ? -0.208 -6.648 -8.970 1.00 97.62 108 ARG A O 1
ATOM 837 N N . VAL A 1 109 ? 1.974 -6.112 -8.801 1.00 97.12 109 VAL A N 1
ATOM 838 C CA . VAL A 1 109 ? 1.951 -4.911 -9.641 1.00 97.12 109 VAL A CA 1
ATOM 839 C C . VAL A 1 109 ? 3.239 -4.819 -10.446 1.00 97.12 109 VAL A C 1
ATOM 841 O O . VAL A 1 109 ? 4.264 -5.371 -10.069 1.00 97.12 109 VAL A O 1
ATOM 844 N N . SER A 1 110 ? 3.213 -4.082 -11.550 1.00 94.81 110 SER A N 1
ATOM 845 C CA . SER A 1 110 ? 4.428 -3.755 -12.291 1.00 94.81 110 SER A CA 1
ATOM 846 C C . SER A 1 110 ? 4.715 -2.269 -12.125 1.00 94.81 110 SER A C 1
ATOM 848 O O . SER A 1 110 ? 3.918 -1.441 -12.563 1.00 94.81 110 SER A O 1
ATOM 850 N N . GLY A 1 111 ? 5.824 -1.926 -11.466 1.00 95.00 111 GLY A N 1
ATOM 851 C CA . GLY A 1 111 ? 6.274 -0.535 -11.388 1.00 95.00 111 GLY A CA 1
ATOM 852 C C . GLY A 1 111 ? 5.673 0.299 -10.250 1.00 95.00 111 GLY A C 1
ATOM 853 O O . GLY A 1 111 ? 5.434 1.488 -10.445 1.00 95.00 111 GLY A O 1
ATOM 854 N N . GLY A 1 112 ? 5.379 -0.286 -9.085 1.00 97.88 112 GLY A N 1
ATOM 855 C CA . GLY A 1 112 ? 4.783 0.453 -7.968 1.00 97.88 112 GLY A CA 1
ATOM 856 C C . GLY A 1 112 ? 5.756 1.429 -7.302 1.00 97.88 112 GLY A C 1
ATOM 857 O O . GLY A 1 112 ? 6.897 1.074 -7.033 1.00 97.88 112 GLY A O 1
ATOM 858 N N . HIS A 1 113 ? 5.306 2.649 -6.999 1.00 98.38 113 HIS A N 1
ATOM 859 C CA . HIS A 1 113 ? 6.119 3.680 -6.335 1.00 98.38 113 HIS A CA 1
ATOM 860 C C . HIS A 1 113 ? 5.467 4.289 -5.094 1.00 98.38 113 HIS A C 1
ATOM 862 O O . HIS A 1 113 ? 6.172 4.737 -4.193 1.00 98.38 113 HIS A O 1
ATOM 868 N N . SER A 1 114 ? 4.140 4.291 -4.994 1.00 98.31 114 SER A N 1
ATOM 869 C CA . SER A 1 114 ? 3.461 4.727 -3.772 1.00 98.31 114 SER A CA 1
ATOM 870 C C . SER A 1 114 ? 2.154 3.982 -3.540 1.00 98.31 114 SER A C 1
ATOM 872 O O . SER A 1 114 ? 1.574 3.416 -4.470 1.00 98.31 114 SER A O 1
ATOM 874 N N . ILE A 1 115 ? 1.713 3.959 -2.282 1.00 98.06 115 ILE A N 1
ATOM 875 C CA . ILE A 1 115 ? 0.447 3.351 -1.869 1.00 98.06 115 ILE A CA 1
ATOM 876 C C . ILE A 1 115 ? -0.368 4.377 -1.087 1.00 98.06 115 ILE A C 1
ATOM 878 O O . ILE A 1 115 ? 0.113 4.948 -0.106 1.00 98.06 115 ILE A O 1
ATOM 882 N N . LEU A 1 116 ? -1.612 4.579 -1.520 1.00 97.62 116 LEU A N 1
ATOM 883 C CA . LEU A 1 116 ? -2.640 5.284 -0.765 1.00 97.62 116 LEU A CA 1
ATOM 884 C C . LEU A 1 116 ? -3.439 4.259 0.025 1.00 97.62 116 LEU A C 1
ATOM 886 O O . LEU A 1 116 ? -4.048 3.371 -0.567 1.00 97.62 116 LEU A O 1
ATOM 890 N N . LEU A 1 117 ? -3.484 4.422 1.339 1.00 96.25 117 LEU A N 1
ATOM 891 C CA . LEU A 1 117 ? -4.409 3.719 2.217 1.00 96.25 117 LEU A CA 1
ATOM 892 C C . LEU A 1 117 ? -5.485 4.690 2.665 1.00 96.25 117 LEU A C 1
ATOM 894 O O . LEU A 1 117 ? -5.188 5.848 2.955 1.00 96.25 117 LEU A O 1
ATOM 898 N N . SER A 1 118 ? -6.726 4.230 2.751 1.00 94.00 118 SER A N 1
ATOM 899 C CA . SER A 1 118 ? -7.808 5.033 3.302 1.00 94.00 118 SER A CA 1
ATOM 900 C C . SER A 1 118 ? -8.868 4.172 3.967 1.00 94.00 118 SER A C 1
ATOM 902 O O . SER A 1 118 ? -9.037 2.993 3.656 1.00 94.00 118 SER A O 1
ATOM 904 N N . GLN A 1 119 ? -9.553 4.777 4.926 1.00 91.50 119 GLN A N 1
ATOM 905 C CA . GLN A 1 119 ? -10.633 4.190 5.684 1.00 91.50 119 GLN A CA 1
ATOM 906 C C . GLN A 1 119 ? -11.696 5.254 5.997 1.00 91.50 119 GLN A C 1
ATOM 908 O O . GLN A 1 119 ? -11.383 6.431 6.163 1.00 91.50 119 GLN A O 1
ATOM 913 N N . GLU A 1 120 ? -12.956 4.847 6.094 1.00 87.25 120 GLU A N 1
ATOM 914 C CA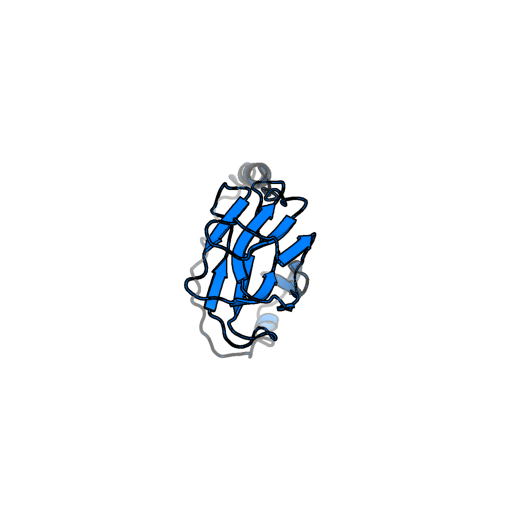 . GLU A 1 120 ? -14.097 5.761 6.243 1.00 87.25 120 GLU A CA 1
ATOM 915 C C . GLU A 1 120 ? -14.092 6.539 7.578 1.00 87.25 120 GLU A C 1
ATOM 917 O O . GLU A 1 120 ? -14.432 7.719 7.611 1.00 87.25 120 GLU A O 1
ATOM 922 N N . GLY A 1 121 ? -13.644 5.927 8.682 1.00 80.00 121 GLY A N 1
ATOM 923 C CA . GLY A 1 121 ? -13.620 6.543 10.020 1.00 80.00 121 GLY A CA 1
ATOM 924 C C . GLY A 1 121 ? -12.212 6.894 10.510 1.00 80.00 121 GLY A C 1
ATOM 925 O O . GLY A 1 121 ? -11.221 6.537 9.883 1.00 80.00 121 GLY A O 1
ATOM 926 N N . THR A 1 122 ? -12.073 7.562 11.662 1.00 76.50 122 THR A N 1
ATOM 927 C CA . THR A 1 122 ? -10.750 7.717 12.323 1.00 76.50 122 THR A CA 1
ATOM 928 C C . THR A 1 122 ? -10.419 6.553 13.258 1.00 76.50 122 THR A C 1
ATOM 930 O O . THR A 1 122 ? -9.341 6.538 13.859 1.00 76.50 122 THR A O 1
ATOM 933 N N . GLY A 1 123 ? -11.318 5.574 13.334 1.00 74.50 123 GLY A N 1
ATOM 934 C CA . GLY A 1 123 ? -11.231 4.386 14.167 1.00 74.50 123 GLY A CA 1
ATOM 935 C C . GLY A 1 123 ? -9.942 3.578 14.037 1.00 74.50 123 GLY A C 1
ATOM 936 O O . GLY A 1 123 ? -9.213 3.697 13.052 1.00 74.50 123 GLY A O 1
ATOM 937 N N . ASN A 1 124 ? -9.687 2.738 15.039 1.00 81.06 124 ASN A N 1
ATOM 938 C CA . ASN A 1 124 ? -8.578 1.784 15.062 1.00 81.06 124 ASN A CA 1
ATOM 939 C C . ASN A 1 124 ? -9.113 0.339 15.037 1.00 81.06 124 ASN A C 1
ATOM 941 O O . ASN A 1 124 ? -10.238 0.112 15.493 1.00 81.06 124 ASN A O 1
ATOM 945 N N . PRO A 1 125 ? -8.312 -0.648 14.591 1.00 85.00 125 PRO A N 1
ATOM 946 C CA . PRO A 1 125 ? -6.966 -0.511 14.011 1.00 85.00 125 PRO A CA 1
ATOM 947 C C . PRO A 1 125 ? -6.988 0.210 12.657 1.00 85.00 125 PRO A C 1
ATOM 949 O O . PRO A 1 125 ? -8.054 0.362 12.075 1.00 85.00 125 PRO A O 1
ATOM 952 N N . LYS A 1 126 ? -5.838 0.717 12.197 1.00 88.69 126 LYS A N 1
ATOM 953 C CA . LYS A 1 126 ? -5.691 1.336 10.867 1.00 88.69 126 LYS A CA 1
ATOM 954 C C . LYS A 1 126 ? -5.279 0.277 9.846 1.00 88.69 126 LYS A C 1
ATOM 956 O O . LYS A 1 126 ? -4.544 -0.633 10.224 1.00 88.69 126 LYS A O 1
ATOM 961 N N . PRO A 1 127 ? -5.702 0.383 8.575 1.00 91.25 127 PRO A N 1
ATOM 962 C CA . PRO A 1 127 ? -5.151 -0.446 7.522 1.00 91.25 127 PRO A CA 1
ATOM 963 C C . PRO A 1 127 ? -3.683 -0.103 7.321 1.00 91.25 127 PRO A C 1
ATOM 965 O O . PRO A 1 127 ? -3.260 1.053 7.436 1.00 91.25 127 PRO A O 1
ATOM 968 N N . THR A 1 128 ? -2.932 -1.131 6.982 1.00 93.62 128 THR A N 1
ATOM 969 C CA . THR A 1 128 ? -1.496 -1.071 6.759 1.00 93.62 128 THR A CA 1
ATOM 970 C C . THR A 1 128 ? -1.151 -1.932 5.557 1.00 93.62 128 THR A C 1
ATOM 972 O O . THR A 1 128 ? -1.857 -2.890 5.222 1.00 93.62 128 THR A O 1
ATOM 975 N N . ALA A 1 129 ? -0.067 -1.573 4.885 1.00 95.31 129 ALA A N 1
ATOM 976 C CA . ALA A 1 129 ? 0.475 -2.342 3.780 1.00 95.31 129 ALA A CA 1
ATOM 977 C C . ALA A 1 129 ? 1.966 -2.564 3.988 1.00 95.31 129 ALA A C 1
ATOM 979 O O . ALA A 1 129 ? 2.641 -1.718 4.562 1.00 95.31 129 ALA A O 1
ATOM 980 N N . ALA A 1 130 ? 2.477 -3.666 3.469 1.00 96.19 130 ALA A N 1
ATOM 981 C CA . ALA A 1 130 ? 3.898 -3.883 3.254 1.00 96.19 130 ALA A CA 1
ATOM 982 C C . ALA A 1 130 ? 4.130 -3.995 1.747 1.00 96.19 130 ALA A C 1
ATOM 984 O O . ALA A 1 130 ? 3.311 -4.594 1.054 1.00 96.19 130 ALA A O 1
ATOM 985 N N . TYR A 1 131 ? 5.204 -3.428 1.215 1.00 96.31 131 TYR A N 1
ATOM 986 C CA . TYR A 1 131 ? 5.553 -3.544 -0.204 1.00 96.31 131 TYR A CA 1
ATOM 987 C C . TYR A 1 131 ? 6.906 -4.230 -0.378 1.00 96.31 131 TYR A C 1
ATOM 989 O O . TYR A 1 131 ? 7.769 -4.179 0.500 1.00 96.31 131 TYR A O 1
ATOM 997 N N . TYR A 1 132 ? 7.055 -4.924 -1.504 1.00 97.88 132 TYR A N 1
ATOM 998 C CA . TYR A 1 132 ? 8.109 -5.903 -1.746 1.00 97.88 132 TYR A CA 1
ATOM 999 C C . TYR A 1 132 ? 8.683 -5.744 -3.153 1.00 97.88 132 TYR A C 1
ATOM 1001 O O . TYR A 1 132 ? 7.967 -5.373 -4.088 1.00 97.88 132 TYR A O 1
ATOM 1009 N N . SER A 1 133 ? 9.974 -6.029 -3.322 1.00 97.75 133 SER A N 1
ATOM 1010 C CA . SER A 1 133 ? 10.646 -5.869 -4.619 1.00 97.75 133 SER A CA 1
ATOM 1011 C C . SER A 1 133 ? 10.265 -6.949 -5.630 1.00 97.75 133 SER A C 1
ATOM 1013 O O . SER A 1 133 ? 10.270 -6.684 -6.829 1.00 97.75 133 SER A O 1
ATOM 1015 N N . ASP A 1 134 ? 9.897 -8.145 -5.169 1.00 97.12 134 ASP A N 1
ATOM 1016 C CA . ASP A 1 134 ? 9.430 -9.247 -6.013 1.00 97.12 134 ASP A CA 1
ATOM 1017 C C . ASP A 1 134 ? 7.899 -9.298 -6.143 1.00 97.12 134 ASP A C 1
ATOM 1019 O O . ASP A 1 134 ? 7.173 -8.519 -5.535 1.00 97.12 134 ASP A O 1
ATOM 1023 N N . GLU A 1 135 ? 7.399 -10.248 -6.931 1.00 96.25 135 GLU A N 1
ATOM 1024 C CA . GLU A 1 135 ? 5.970 -10.451 -7.213 1.00 96.25 135 GLU A CA 1
ATOM 1025 C C . GLU A 1 135 ? 5.252 -11.389 -6.216 1.00 96.25 135 GLU A C 1
ATOM 1027 O O . GLU A 1 135 ? 4.069 -11.690 -6.372 1.00 96.25 135 GLU A O 1
ATOM 1032 N N . ASN A 1 136 ? 5.947 -11.926 -5.216 1.00 96.06 136 ASN A N 1
ATOM 1033 C CA . ASN A 1 136 ? 5.442 -12.958 -4.303 1.00 96.06 136 ASN A CA 1
ATOM 1034 C C . ASN A 1 136 ? 5.508 -12.536 -2.829 1.00 96.06 136 ASN A C 1
ATOM 1036 O O . ASN A 1 136 ? 5.394 -13.388 -1.942 1.00 96.06 136 ASN A O 1
ATOM 1040 N N . CYS A 1 137 ? 5.683 -11.240 -2.567 1.00 96.25 137 CYS A N 1
ATOM 1041 C CA . CYS A 1 137 ? 5.789 -10.661 -1.235 1.00 96.25 137 CYS A CA 1
ATOM 1042 C C . CYS A 1 137 ? 6.865 -11.323 -0.350 1.00 96.25 137 CYS A C 1
ATOM 1044 O O . CYS A 1 137 ? 6.604 -11.622 0.816 1.00 96.25 137 CYS A O 1
ATOM 1046 N N . GLN A 1 138 ? 8.061 -11.592 -0.893 1.00 96.50 138 GLN A N 1
ATOM 1047 C CA . GLN A 1 138 ? 9.146 -12.262 -0.152 1.00 96.50 138 GLN A CA 1
ATOM 1048 C C . GLN A 1 138 ? 10.253 -11.301 0.316 1.00 96.50 138 GLN A C 1
ATOM 1050 O O . GLN A 1 138 ? 10.767 -11.440 1.424 1.00 96.50 138 GLN A O 1
ATOM 1055 N N . HIS A 1 139 ? 10.606 -10.302 -0.491 1.00 97.12 139 HIS A N 1
ATOM 1056 C CA . HIS A 1 139 ? 11.695 -9.355 -0.244 1.00 97.12 139 HIS A CA 1
ATOM 1057 C C . HIS A 1 139 ? 11.132 -7.987 0.152 1.00 97.12 139 HIS A C 1
ATOM 1059 O O . HIS A 1 139 ? 10.800 -7.161 -0.698 1.00 97.12 139 HIS A O 1
ATOM 1065 N N . HIS A 1 140 ? 10.969 -7.779 1.460 1.00 97.06 140 HIS A N 1
ATOM 1066 C CA . HIS A 1 140 ? 10.368 -6.571 2.038 1.00 97.06 140 HIS A CA 1
ATOM 1067 C C . HIS A 1 140 ? 11.190 -5.316 1.722 1.00 97.06 140 HIS A C 1
ATOM 1069 O O . HIS A 1 140 ? 12.413 -5.317 1.862 1.00 97.06 140 HIS A O 1
ATOM 1075 N N . LEU A 1 141 ? 10.504 -4.250 1.309 1.00 97.06 141 LEU A N 1
ATOM 1076 C CA . LEU A 1 141 ? 11.085 -2.932 1.036 1.00 97.06 141 LEU A CA 1
ATOM 1077 C C . LEU A 1 141 ? 10.651 -1.874 2.057 1.00 97.06 141 LEU A C 1
ATOM 1079 O O . LEU A 1 141 ? 11.371 -0.901 2.288 1.00 97.06 141 LEU A O 1
ATOM 1083 N N . GLY A 1 142 ? 9.462 -2.023 2.641 1.00 96.50 142 GLY A N 1
ATOM 1084 C CA . GLY A 1 142 ? 8.931 -1.078 3.613 1.00 96.50 142 GLY A CA 1
ATOM 1085 C C . GLY A 1 142 ? 7.439 -1.240 3.861 1.00 96.50 142 GLY A C 1
ATOM 1086 O O . GLY A 1 142 ? 6.775 -2.093 3.272 1.00 96.50 142 GLY A O 1
ATOM 1087 N N . ASP A 1 143 ? 6.927 -0.381 4.738 1.00 96.25 143 ASP A N 1
ATOM 1088 C CA . ASP A 1 143 ? 5.544 -0.395 5.198 1.00 96.25 143 ASP A CA 1
ATOM 1089 C C . ASP A 1 143 ? 4.858 0.946 4.915 1.00 96.25 143 ASP A C 1
ATOM 1091 O O . ASP A 1 143 ? 5.462 2.014 5.030 1.00 96.25 143 ASP A O 1
ATOM 1095 N N . ALA A 1 144 ? 3.574 0.885 4.573 1.00 95.19 144 ALA A N 1
ATOM 1096 C CA . ALA A 1 144 ? 2.671 2.020 4.451 1.00 95.19 144 ALA A CA 1
ATOM 1097 C C . ALA A 1 144 ? 1.592 1.948 5.531 1.00 95.19 144 ALA A C 1
ATOM 1099 O O . ALA A 1 144 ? 1.099 0.873 5.883 1.00 95.19 144 ALA A O 1
ATOM 1100 N N . GLY A 1 145 ? 1.171 3.110 6.017 1.00 93.00 145 GLY A N 1
ATOM 1101 C CA . GLY A 1 145 ? 0.114 3.218 7.014 1.00 93.00 145 GLY A CA 1
ATOM 1102 C C . GLY A 1 145 ? -0.616 4.551 6.938 1.00 93.00 145 GLY A C 1
ATOM 1103 O O . GLY A 1 145 ? -0.262 5.439 6.162 1.00 93.00 145 GLY A O 1
ATOM 1104 N N . ILE A 1 146 ? -1.641 4.680 7.774 1.00 92.00 146 ILE A N 1
ATOM 1105 C CA . ILE A 1 146 ? -2.369 5.930 8.000 1.00 92.00 146 ILE A CA 1
ATOM 1106 C C . ILE A 1 146 ? -1.934 6.492 9.353 1.00 92.00 146 ILE A C 1
ATOM 1108 O O . ILE A 1 146 ? -1.912 5.763 10.350 1.00 92.00 146 ILE A O 1
ATOM 1112 N N . PHE A 1 147 ? -1.605 7.783 9.411 1.00 84.06 147 PHE A N 1
ATOM 1113 C CA . PHE A 1 147 ? -1.226 8.417 10.669 1.00 84.06 147 PHE A CA 1
ATOM 1114 C C . PHE A 1 147 ? -2.397 8.455 11.662 1.00 84.06 147 PHE A C 1
ATOM 1116 O O . PHE A 1 147 ? -3.583 8.417 11.314 1.00 84.06 147 PHE A O 1
ATOM 1123 N N . LYS A 1 148 ? -2.067 8.530 12.954 1.00 81.31 148 LYS A N 1
ATOM 1124 C CA . LYS A 1 148 ? -3.073 8.603 14.016 1.00 81.31 148 LYS A CA 1
ATOM 1125 C C . LYS A 1 148 ? -3.931 9.861 13.839 1.00 81.31 148 LYS A C 1
ATOM 1127 O O . LYS A 1 148 ? -3.406 10.965 13.819 1.00 81.31 148 LYS A O 1
ATOM 1132 N N . GLY A 1 149 ? -5.251 9.678 13.795 1.00 80.31 149 GLY A N 1
ATOM 1133 C CA . GLY A 1 149 ? -6.218 10.764 13.605 1.00 80.31 149 GLY A CA 1
ATOM 1134 C C . GLY A 1 149 ? -6.558 11.061 12.143 1.00 80.31 149 GLY A C 1
ATOM 1135 O O . GLY A 1 149 ? -7.491 11.815 11.898 1.00 80.31 149 GLY A O 1
ATOM 1136 N N . GLU A 1 150 ? -5.875 10.434 11.183 1.00 87.69 150 GLU A N 1
ATOM 1137 C CA . GLU A 1 150 ? -6.181 10.580 9.760 1.00 87.69 150 GLU A CA 1
ATOM 1138 C C . GLU A 1 150 ? -7.073 9.441 9.247 1.00 87.69 150 GLU A C 1
ATOM 1140 O O . GLU A 1 150 ? -7.159 8.360 9.843 1.00 87.69 150 GLU A O 1
ATOM 1145 N N . HIS A 1 151 ? -7.743 9.697 8.124 1.00 91.19 151 HIS A N 1
ATOM 1146 C CA . HIS A 1 151 ? -8.592 8.743 7.398 1.00 91.19 151 HIS A CA 1
ATOM 1147 C C . HIS A 1 151 ? -7.919 8.205 6.131 1.00 91.19 151 HIS A C 1
ATOM 1149 O O . HIS A 1 151 ? -8.435 7.298 5.481 1.00 91.19 151 HIS A O 1
ATOM 1155 N N . SER A 1 152 ? -6.779 8.774 5.748 1.00 94.31 152 SER A N 1
ATOM 1156 C CA . SER A 1 152 ? -6.020 8.373 4.572 1.00 94.31 152 SER A CA 1
ATOM 1157 C C . SER A 1 152 ? -4.552 8.709 4.749 1.00 94.31 152 SER A C 1
ATOM 1159 O O . SER A 1 152 ? -4.245 9.736 5.339 1.00 94.31 152 SER A O 1
ATOM 1161 N N . GLY A 1 153 ? -3.666 7.889 4.198 1.00 95.31 153 GLY A N 1
ATOM 1162 C CA . GLY A 1 153 ? -2.228 8.119 4.201 1.00 95.31 153 GLY A CA 1
ATOM 1163 C C . GLY A 1 153 ? -1.626 7.679 2.875 1.00 95.31 153 GLY A C 1
ATOM 1164 O O . GLY A 1 153 ? -1.921 6.588 2.390 1.00 95.31 153 GLY A O 1
ATOM 1165 N N . CYS A 1 154 ? -0.794 8.536 2.287 1.00 97.00 154 CYS A N 1
ATOM 1166 C CA . CYS A 1 154 ? 0.003 8.198 1.116 1.00 97.00 154 CYS A CA 1
ATOM 1167 C C . CYS A 1 154 ? 1.447 7.944 1.542 1.00 97.00 154 CYS A C 1
ATOM 1169 O O . CYS A 1 154 ? 2.070 8.811 2.156 1.00 97.00 154 CYS A O 1
ATOM 1171 N N . THR A 1 155 ? 1.986 6.779 1.196 1.00 98.00 155 THR A N 1
ATOM 1172 C CA . THR A 1 155 ? 3.382 6.431 1.484 1.00 98.00 155 THR A CA 1
ATOM 1173 C C . THR A 1 155 ? 4.140 6.189 0.188 1.00 98.00 155 THR A C 1
ATOM 1175 O O . THR A 1 155 ? 3.703 5.408 -0.657 1.00 98.00 155 THR A O 1
ATOM 1178 N N . ASN A 1 156 ? 5.289 6.849 0.046 1.00 97.62 156 ASN A N 1
ATOM 1179 C CA . ASN A 1 156 ? 6.217 6.624 -1.056 1.00 97.62 156 ASN A CA 1
ATOM 1180 C C . ASN A 1 156 ? 7.170 5.489 -0.710 1.00 97.62 156 ASN A C 1
ATOM 1182 O O . ASN A 1 156 ? 7.790 5.493 0.357 1.00 97.62 156 ASN A O 1
ATOM 1186 N N . SER A 1 157 ? 7.342 4.567 -1.645 1.00 96.56 157 SER A N 1
ATOM 1187 C CA . SER A 1 157 ? 8.459 3.641 -1.606 1.00 96.56 157 SER A CA 1
ATOM 1188 C C . SER A 1 157 ? 9.742 4.365 -2.018 1.00 96.56 157 SER A C 1
ATOM 1190 O O . SER A 1 157 ? 9.731 5.284 -2.837 1.00 96.56 157 SER A O 1
ATOM 1192 N N . ARG A 1 158 ? 10.870 3.947 -1.442 1.00 94.50 158 ARG A N 1
ATOM 1193 C CA . ARG A 1 158 ? 12.199 4.437 -1.847 1.00 94.50 158 ARG A CA 1
ATOM 1194 C C . ARG A 1 158 ? 12.647 3.837 -3.180 1.00 94.50 158 ARG A C 1
ATOM 1196 O O . ARG A 1 158 ? 13.475 4.425 -3.866 1.00 94.50 158 ARG A O 1
ATOM 1203 N N . GLU A 1 159 ? 12.085 2.685 -3.525 1.00 95.69 159 GLU A N 1
ATOM 1204 C CA . GLU A 1 159 ? 12.414 1.877 -4.697 1.00 95.69 159 GLU A CA 1
ATOM 1205 C C . GLU A 1 159 ? 11.130 1.420 -5.397 1.00 95.69 159 GLU A C 1
ATOM 1207 O O . GLU A 1 159 ? 10.048 1.434 -4.808 1.00 95.69 159 GLU A O 1
ATOM 1212 N N . THR A 1 160 ? 11.229 0.999 -6.654 1.00 97.69 160 THR A N 1
ATOM 1213 C CA . THR A 1 160 ? 10.090 0.395 -7.349 1.00 97.69 160 THR A CA 1
ATOM 1214 C C . THR A 1 160 ? 9.733 -0.951 -6.709 1.00 97.69 160 THR A C 1
ATOM 1216 O O . THR A 1 160 ? 10.600 -1.811 -6.571 1.00 97.69 160 THR A O 1
ATOM 1219 N N . PHE A 1 161 ? 8.465 -1.158 -6.346 1.00 98.38 161 PHE A N 1
ATOM 1220 C CA . PHE A 1 161 ? 7.963 -2.424 -5.806 1.00 98.38 161 PHE A CA 1
ATOM 1221 C C . PHE A 1 161 ? 7.169 -3.229 -6.850 1.00 98.38 161 PHE A C 1
ATOM 1223 O O . PHE A 1 161 ? 6.488 -2.664 -7.713 1.00 98.38 161 PHE A O 1
ATOM 1230 N N . GLY A 1 162 ? 7.267 -4.559 -6.763 1.00 98.00 162 GLY A N 1
ATOM 1231 C CA . GLY A 1 162 ? 6.589 -5.528 -7.638 1.00 98.00 162 GLY A CA 1
ATOM 1232 C C . GLY A 1 162 ? 5.384 -6.213 -6.985 1.00 98.00 162 GLY A C 1
ATOM 1233 O O . GLY A 1 162 ? 4.539 -6.809 -7.655 1.00 98.00 162 GLY A O 1
ATOM 1234 N N . SER A 1 163 ? 5.254 -6.119 -5.664 1.00 98.19 163 SER A N 1
ATOM 1235 C CA . SER A 1 163 ? 4.053 -6.564 -4.964 1.00 98.19 163 SER A CA 1
ATOM 1236 C C . SER A 1 163 ? 3.844 -5.823 -3.654 1.00 98.19 163 SER A C 1
ATOM 1238 O O . SER A 1 163 ? 4.736 -5.142 -3.144 1.00 98.19 163 SER A O 1
ATOM 1240 N N . PHE A 1 164 ? 2.635 -5.935 -3.118 1.00 97.69 164 PHE A N 1
ATOM 1241 C CA . PHE A 1 164 ? 2.290 -5.422 -1.804 1.00 97.69 164 PHE A CA 1
ATOM 1242 C C . PHE A 1 164 ? 1.310 -6.351 -1.090 1.00 97.69 164 PHE A C 1
ATOM 1244 O O . PHE A 1 164 ? 0.511 -7.043 -1.716 1.00 97.69 164 PHE A O 1
ATOM 1251 N N . TYR A 1 165 ? 1.379 -6.363 0.234 1.00 96.50 165 TYR A N 1
ATOM 1252 C CA . TYR A 1 165 ? 0.557 -7.168 1.119 1.00 96.50 165 TYR A CA 1
ATOM 1253 C C . TYR A 1 165 ? -0.253 -6.244 2.020 1.00 96.50 165 TYR A C 1
ATOM 1255 O O . TYR A 1 165 ? 0.312 -5.379 2.689 1.00 96.50 165 TYR A O 1
ATOM 1263 N N . LEU A 1 166 ? -1.570 -6.415 2.033 1.00 94.31 166 LEU A N 1
ATOM 1264 C CA . LEU A 1 166 ? -2.484 -5.590 2.821 1.00 94.31 166 LEU A CA 1
ATOM 1265 C C . LEU A 1 166 ? -2.942 -6.333 4.063 1.00 94.31 166 LEU A C 1
ATOM 1267 O O . LEU A 1 166 ? -3.281 -7.510 3.983 1.00 94.31 166 LEU A O 1
ATOM 1271 N N . TYR A 1 167 ? -3.009 -5.645 5.194 1.00 90.19 167 TYR A N 1
ATOM 1272 C CA . TYR A 1 167 ? -3.491 -6.234 6.435 1.00 90.19 167 TYR A CA 1
ATOM 1273 C C . TYR A 1 167 ? -4.275 -5.212 7.256 1.00 90.19 167 TYR A C 1
ATOM 1275 O O . TYR A 1 167 ? -3.951 -4.024 7.302 1.00 90.19 167 TYR A O 1
ATOM 1283 N N . PHE A 1 168 ? -5.346 -5.689 7.885 1.00 86.25 168 PHE A N 1
ATOM 1284 C CA . PHE A 1 168 ? -6.217 -4.893 8.739 1.00 86.25 168 PHE A CA 1
ATOM 1285 C C . PHE A 1 168 ? -6.828 -5.776 9.822 1.00 86.25 168 PHE A C 1
ATOM 1287 O O . PHE A 1 168 ? -7.309 -6.877 9.544 1.00 86.25 168 PHE A O 1
ATOM 1294 N N . ASN A 1 169 ? -6.855 -5.267 11.054 1.00 78.12 169 ASN A N 1
ATOM 1295 C CA . ASN A 1 169 ? -7.458 -5.954 12.198 1.00 78.12 169 ASN A CA 1
ATOM 1296 C C . ASN A 1 169 ? -6.858 -7.348 12.479 1.00 78.12 169 ASN A C 1
ATOM 1298 O O . ASN A 1 169 ? -7.565 -8.260 12.914 1.00 78.12 169 ASN A O 1
ATOM 1302 N N . CYS A 1 170 ? -5.551 -7.449 12.227 1.00 66.75 170 CYS A N 1
ATOM 1303 C CA . CYS A 1 170 ? -4.605 -8.323 12.904 1.00 66.75 170 CYS A CA 1
ATOM 1304 C C . CYS A 1 170 ? -3.779 -7.448 13.873 1.00 66.75 170 CYS A C 1
ATOM 1306 O O . CYS A 1 170 ? -3.269 -8.009 14.857 1.00 66.75 170 CYS A O 1
#

pLDDT: mean 70.99, std 24.71, range [34.12, 98.56]

Secondary structure (DSSP, 8-state):
--EEEEEEEE-TTS-EEEEEEEE--TTTTTTS--S---PPPPPPPPP---TTS-SSHHHHHHHTTS------------EEEEEESSSTT-S-EEEEEES--SS--EEEEEEEEEEEEEESSS-SSPPEEEEESSSSS-SEEEEEE--TT-SEEEEEEEEEEEEEEEE---

Radius of gyration: 28.96 Å; chains: 1; bounding box: 36×44×80 Å